Protein AF-A0A929K4F8-F1 (afdb_monomer_lite)

Secondary structure (DSSP, 8-state):
-HHHHHHHHHHH--SPEEEES---SHHHHHHHHHHTEEEEE--HHHHHH-THHHHHHHHHHHHHHHHTT-SSGGGGTTGGG--

Foldseek 3Di:
DQLVVLLVCQVVDPDAAEGEDDDQALVVVLSSQLSAHPHYDDDVNCVVVNPCSVVRNVVRVVVVCVVVVHPDSNVNHNNNVVD

Structure (mmCIF, N/CA/C/O backbone):
data_AF-A0A929K4F8-F1
#
_entry.id   AF-A0A929K4F8-F1
#
loop_
_atom_site.group_PDB
_atom_site.id
_atom_site.type_symbol
_atom_site.label_atom_id
_atom_site.label_alt_id
_atom_site.label_comp_id
_atom_site.label_asym_id
_atom_site.label_entity_id
_atom_site.label_seq_id
_atom_site.pdbx_PDB_ins_code
_atom_site.Cartn_x
_atom_site.Cartn_y
_atom_site.Cartn_z
_atom_site.occupancy
_atom_site.B_iso_or_equiv
_atom_site.auth_seq_id
_atom_site.auth_comp_id
_atom_site.auth_asym_id
_atom_site.auth_atom_id
_atom_site.pdbx_PDB_model_num
ATOM 1 N N . GLY A 1 1 ? -13.369 -0.248 -10.645 1.00 91.00 1 GLY A N 1
ATOM 2 C CA . GLY A 1 1 ? -12.004 -0.805 -10.762 1.00 91.00 1 GLY A CA 1
ATOM 3 C C . GLY A 1 1 ? -11.548 -1.371 -9.428 1.00 91.00 1 GLY A C 1
ATOM 4 O O . GLY A 1 1 ? -12.297 -1.250 -8.464 1.00 91.00 1 GLY A O 1
ATOM 5 N N . GLY A 1 2 ? -10.339 -1.941 -9.359 1.00 95.56 2 GLY A N 1
ATOM 6 C CA . GLY A 1 2 ? -9.851 -2.680 -8.180 1.00 95.56 2 GLY A CA 1
ATOM 7 C C . GLY A 1 2 ? -9.960 -1.921 -6.852 1.00 95.56 2 GLY A C 1
ATOM 8 O O . GLY A 1 2 ? -10.382 -2.492 -5.853 1.00 95.56 2 GLY A O 1
ATOM 9 N N . LYS A 1 3 ? -9.697 -0.608 -6.849 1.00 96.81 3 LYS A N 1
ATOM 10 C CA . LYS A 1 3 ? -9.815 0.263 -5.661 1.00 96.81 3 LYS A CA 1
ATOM 11 C C . LYS A 1 3 ? -11.227 0.255 -5.045 1.00 96.81 3 LYS A C 1
ATOM 13 O O . LYS A 1 3 ? -11.364 0.112 -3.834 1.00 96.81 3 LYS A O 1
ATOM 18 N N . LYS A 1 4 ? -12.279 0.315 -5.877 1.00 97.62 4 LYS A N 1
ATOM 19 C CA . LYS A 1 4 ? -13.681 0.205 -5.426 1.00 97.62 4 LYS A CA 1
ATOM 20 C C . LYS A 1 4 ? -13.974 -1.187 -4.862 1.00 97.62 4 LYS A C 1
ATOM 22 O O . LYS A 1 4 ? -14.609 -1.294 -3.825 1.00 97.62 4 LYS A O 1
ATOM 27 N N . THR A 1 5 ? -13.482 -2.238 -5.515 1.00 98.19 5 THR A N 1
ATOM 28 C CA . THR A 1 5 ? -13.662 -3.620 -5.045 1.00 98.19 5 THR A CA 1
ATOM 29 C C . THR A 1 5 ? -13.048 -3.826 -3.661 1.00 98.19 5 THR A C 1
ATOM 31 O O . THR A 1 5 ? -13.685 -4.427 -2.805 1.00 98.19 5 THR A O 1
ATOM 34 N N . VAL A 1 6 ? -11.852 -3.282 -3.410 1.00 98.44 6 VAL A N 1
ATOM 35 C CA . VAL A 1 6 ? -11.228 -3.310 -2.076 1.00 98.44 6 VAL A CA 1
ATOM 36 C C . VAL A 1 6 ? -12.081 -2.569 -1.048 1.00 98.44 6 VAL A C 1
ATOM 38 O O . VAL A 1 6 ? -12.300 -3.101 0.035 1.00 98.44 6 VAL A O 1
ATOM 41 N N . PHE A 1 7 ? -12.598 -1.386 -1.392 1.00 98.19 7 PHE A N 1
ATOM 42 C CA . PHE A 1 7 ? -13.493 -0.634 -0.513 1.00 98.19 7 PHE A CA 1
ATOM 43 C C . PHE A 1 7 ? -14.741 -1.445 -0.144 1.00 98.19 7 PHE A C 1
ATOM 45 O O . PHE A 1 7 ? -15.039 -1.607 1.035 1.00 98.19 7 PHE A O 1
ATOM 52 N N . ASP A 1 8 ? -15.442 -1.998 -1.134 1.00 98.19 8 ASP A N 1
ATOM 53 C CA . ASP A 1 8 ? -16.663 -2.773 -0.900 1.00 98.19 8 ASP A CA 1
ATOM 54 C C . ASP A 1 8 ? -16.376 -4.018 -0.035 1.00 98.19 8 ASP A C 1
ATOM 56 O O . ASP A 1 8 ? -17.068 -4.263 0.950 1.00 98.19 8 ASP A O 1
ATOM 60 N N . LEU A 1 9 ? -15.305 -4.764 -0.336 1.00 98.12 9 LEU A N 1
ATOM 61 C CA . LEU A 1 9 ? -14.946 -5.980 0.403 1.00 98.12 9 LEU A CA 1
ATOM 62 C C . LEU A 1 9 ? -14.467 -5.701 1.831 1.00 98.12 9 LEU A C 1
ATOM 64 O O . LEU A 1 9 ? -14.722 -6.513 2.715 1.00 98.12 9 LEU A O 1
ATOM 68 N N . TYR A 1 10 ? -13.810 -4.568 2.088 1.00 98.00 10 TYR A N 1
ATOM 69 C CA . TYR A 1 10 ? -13.368 -4.206 3.438 1.00 98.00 10 TYR A CA 1
ATOM 70 C C . TYR A 1 10 ? -14.542 -4.011 4.414 1.00 98.00 10 TYR A C 1
ATOM 72 O O . TYR A 1 10 ? -14.392 -4.238 5.614 1.00 98.00 10 TYR A O 1
ATOM 80 N N . LYS A 1 11 ? -15.724 -3.617 3.917 1.00 96.50 11 LYS A N 1
ATOM 81 C CA . LYS A 1 11 ? -16.932 -3.487 4.749 1.00 96.50 11 LYS A CA 1
ATOM 82 C C . LYS A 1 11 ? -17.470 -4.843 5.192 1.00 96.50 11 LYS A C 1
ATOM 84 O O . LYS A 1 11 ? -17.809 -5.019 6.363 1.00 96.50 11 LYS A O 1
ATOM 89 N N . GLU A 1 12 ? -17.505 -5.785 4.256 1.00 97.62 12 GLU A N 1
ATOM 90 C CA . GLU A 1 12 ? -18.127 -7.099 4.433 1.00 97.62 12 GLU A CA 1
ATOM 91 C C . GLU A 1 12 ? -17.203 -8.106 5.128 1.00 97.62 12 GLU A C 1
ATOM 93 O O . GLU A 1 12 ? -17.652 -8.972 5.877 1.00 97.62 12 GLU A O 1
ATOM 98 N N . LEU A 1 13 ? -15.893 -8.001 4.901 1.00 96.50 13 LEU A N 1
ATOM 99 C CA . LEU A 1 13 ? -14.922 -8.990 5.352 1.00 96.50 13 LEU A CA 1
ATOM 100 C C . LEU A 1 13 ? -14.190 -8.546 6.622 1.00 96.50 13 LEU A C 1
ATOM 102 O O . LEU A 1 13 ? -13.844 -7.382 6.803 1.00 96.50 13 LEU A O 1
ATOM 106 N N . LYS A 1 14 ? -13.898 -9.510 7.503 1.00 94.62 14 LYS A N 1
ATOM 107 C CA . LYS A 1 14 ? -13.079 -9.322 8.719 1.00 94.62 14 LYS A CA 1
ATOM 108 C C . LYS A 1 14 ? -11.690 -9.957 8.600 1.00 94.62 14 LYS A C 1
ATOM 110 O O . LYS A 1 14 ? -11.102 -10.364 9.596 1.00 94.62 14 LYS A O 1
ATOM 115 N N . ILE A 1 15 ? -11.180 -10.057 7.374 1.00 97.00 15 ILE A N 1
ATOM 116 C CA . ILE A 1 15 ? -9.864 -10.624 7.058 1.00 97.00 15 ILE A CA 1
ATOM 117 C C . ILE A 1 15 ? -8.989 -9.589 6.336 1.00 97.00 15 ILE A C 1
ATOM 119 O O . ILE A 1 15 ? -9.533 -8.710 5.663 1.00 97.00 15 ILE A O 1
ATOM 123 N N . PRO A 1 16 ? -7.648 -9.675 6.440 1.00 97.19 16 PRO A N 1
ATOM 124 C CA . PRO A 1 16 ? -6.751 -8.788 5.704 1.00 97.19 16 PRO A CA 1
ATOM 125 C C . PRO A 1 16 ? -6.942 -8.901 4.186 1.00 97.19 16 PRO A C 1
ATOM 127 O O . PRO A 1 16 ? -7.055 -10.002 3.649 1.00 97.19 16 PRO A O 1
ATOM 130 N N . ILE A 1 17 ? -6.921 -7.763 3.486 1.00 98.44 17 ILE A N 1
ATOM 131 C CA . ILE A 1 17 ? -7.044 -7.705 2.023 1.00 98.44 17 ILE A CA 1
ATOM 132 C C . ILE A 1 17 ? -5.667 -7.467 1.398 1.00 98.44 17 ILE A C 1
ATOM 134 O O . ILE A 1 17 ? -4.950 -6.540 1.784 1.00 98.44 17 ILE A O 1
ATOM 138 N N . ILE A 1 18 ? -5.318 -8.279 0.398 1.00 98.38 18 ILE A N 1
ATOM 139 C CA . ILE A 1 18 ? -4.126 -8.097 -0.439 1.00 98.38 18 ILE A CA 1
ATOM 140 C C . ILE A 1 18 ? -4.568 -7.476 -1.768 1.00 98.38 18 ILE A C 1
ATOM 142 O O . ILE A 1 18 ? -5.326 -8.093 -2.515 1.00 98.38 18 ILE A O 1
ATOM 146 N N . ALA A 1 19 ? -4.120 -6.257 -2.069 1.00 98.19 19 ALA A N 1
ATOM 147 C CA . ALA A 1 19 ? -4.418 -5.585 -3.330 1.00 98.19 19 ALA A CA 1
ATOM 148 C C . ALA A 1 19 ? -3.427 -5.985 -4.429 1.00 98.19 19 ALA A C 1
ATOM 150 O O . ALA A 1 19 ? -2.209 -5.938 -4.246 1.00 98.19 19 ALA A O 1
ATOM 151 N N . VAL A 1 20 ? -3.961 -6.333 -5.598 1.00 96.75 20 VAL A N 1
ATOM 152 C CA . VAL A 1 20 ? -3.188 -6.749 -6.772 1.00 96.75 20 VAL A CA 1
ATOM 153 C C . VAL A 1 20 ? -3.778 -6.084 -8.009 1.00 96.75 20 VAL A C 1
ATOM 155 O O . VAL A 1 20 ? -4.995 -6.066 -8.187 1.00 96.75 20 VAL A O 1
ATOM 158 N N . GLY A 1 21 ? -2.911 -5.563 -8.878 1.00 94.38 21 GLY A N 1
ATOM 159 C CA . GLY A 1 21 ? -3.299 -4.984 -10.165 1.00 94.38 21 GLY A CA 1
ATOM 160 C C . GLY A 1 21 ? -3.406 -3.457 -10.157 1.00 94.38 21 GLY A C 1
ATOM 161 O O . GLY A 1 21 ? -4.078 -2.850 -9.319 1.00 94.38 21 GLY A O 1
ATOM 162 N N . GLY A 1 22 ? -2.744 -2.832 -11.137 1.00 95.12 22 GLY A N 1
ATOM 163 C CA . GLY A 1 22 ? -2.746 -1.377 -11.314 1.00 95.12 22 GLY A CA 1
ATOM 164 C C . GLY A 1 22 ? -1.958 -0.615 -10.246 1.00 95.12 22 GLY A C 1
ATOM 165 O O . GLY A 1 22 ? -2.381 0.466 -9.856 1.00 95.12 22 GLY A O 1
ATOM 166 N N . ILE A 1 23 ? -0.857 -1.186 -9.745 1.00 97.94 23 ILE A N 1
ATOM 167 C CA . ILE A 1 23 ? 0.052 -0.528 -8.798 1.00 97.94 23 ILE A CA 1
ATOM 168 C C . ILE A 1 23 ? 1.338 -0.173 -9.542 1.00 97.94 23 ILE A C 1
ATOM 170 O O . ILE A 1 23 ? 2.153 -1.055 -9.809 1.00 97.94 23 ILE A O 1
ATOM 174 N N . PHE A 1 24 ? 1.484 1.108 -9.881 1.00 97.62 24 PHE A N 1
ATOM 175 C CA . PHE A 1 24 ? 2.652 1.666 -10.576 1.00 97.62 24 PHE A CA 1
ATOM 176 C C . PHE A 1 24 ? 3.326 2.782 -9.766 1.00 97.62 24 PHE A C 1
ATOM 178 O O . PH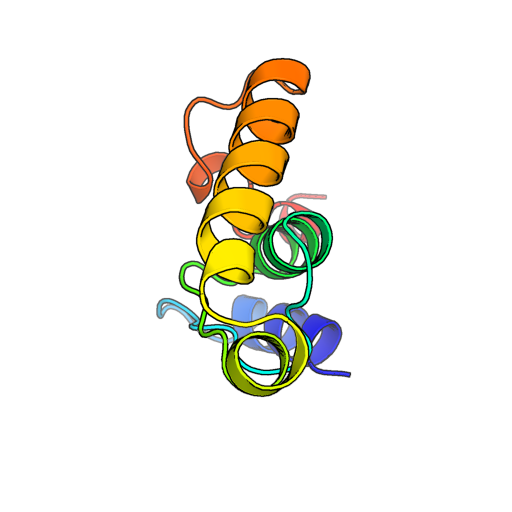E A 1 24 ? 4.337 3.334 -10.183 1.00 97.62 24 PHE A O 1
ATOM 185 N N . SER A 1 25 ? 2.773 3.121 -8.601 1.00 98.19 25 SER A N 1
ATOM 186 C CA . SER A 1 25 ? 3.257 4.200 -7.743 1.00 98.19 25 SER A CA 1
ATOM 187 C C . SER A 1 25 ? 2.924 3.940 -6.272 1.00 98.19 25 SER A C 1
ATOM 189 O O . SER A 1 25 ? 2.033 3.152 -5.936 1.00 98.19 25 SER A O 1
ATOM 191 N N . GLY A 1 26 ? 3.608 4.641 -5.372 1.00 98.19 26 GLY A N 1
ATOM 192 C CA . GLY A 1 26 ? 3.240 4.746 -3.965 1.00 98.19 26 GLY A CA 1
ATOM 193 C C . GLY A 1 26 ? 1.859 5.374 -3.781 1.00 98.19 26 GLY A C 1
ATOM 194 O O . GLY A 1 26 ? 1.127 4.963 -2.882 1.00 98.19 26 GLY A O 1
ATOM 195 N N . LYS A 1 27 ? 1.437 6.282 -4.673 1.00 98.25 27 LYS A N 1
ATOM 196 C CA . LYS A 1 27 ? 0.067 6.826 -4.681 1.00 98.25 27 LYS A CA 1
ATOM 197 C C . LYS A 1 27 ? -0.988 5.730 -4.846 1.00 98.25 27 LYS A C 1
ATOM 199 O O . LYS A 1 27 ? -1.981 5.737 -4.121 1.00 98.25 27 LYS A O 1
ATOM 204 N N . ASP A 1 28 ? -0.767 4.766 -5.740 1.00 98.25 28 ASP A N 1
ATOM 205 C CA . ASP A 1 28 ? -1.690 3.636 -5.905 1.00 98.25 28 ASP A CA 1
ATOM 206 C C . ASP A 1 28 ? -1.785 2.795 -4.633 1.00 98.25 28 ASP A C 1
ATOM 208 O O . ASP A 1 28 ? -2.887 2.429 -4.219 1.00 98.25 28 ASP A O 1
ATOM 212 N N . VAL A 1 29 ? -0.644 2.532 -3.987 1.00 98.38 29 VAL A N 1
ATOM 213 C CA . VAL A 1 29 ? -0.591 1.822 -2.703 1.00 98.38 29 VAL A CA 1
ATOM 214 C C . VAL A 1 29 ? -1.370 2.582 -1.628 1.00 98.38 29 VAL A C 1
ATOM 216 O O . VAL A 1 29 ? -2.176 1.978 -0.925 1.00 98.38 29 VAL A O 1
ATOM 219 N N . ILE A 1 30 ? -1.191 3.901 -1.528 1.00 98.44 30 ILE A N 1
ATOM 220 C CA . ILE A 1 30 ? -1.906 4.756 -0.568 1.00 98.44 30 ILE A CA 1
ATOM 221 C C . ILE A 1 30 ? -3.417 4.698 -0.808 1.00 98.44 30 ILE A C 1
ATOM 223 O O . ILE A 1 30 ? -4.182 4.538 0.141 1.00 98.44 30 ILE A O 1
ATOM 227 N N . GLU A 1 31 ? -3.871 4.790 -2.059 1.00 98.25 31 GLU A N 1
ATOM 228 C CA . GLU A 1 31 ? -5.297 4.699 -2.390 1.00 98.25 31 GLU A CA 1
ATOM 229 C C . GLU A 1 31 ? -5.879 3.320 -2.057 1.00 98.25 31 GLU A C 1
ATOM 231 O O . GLU A 1 31 ? -6.979 3.227 -1.508 1.00 98.25 31 GLU A O 1
ATOM 236 N N . TYR A 1 32 ? -5.151 2.238 -2.340 1.00 98.62 32 TYR A N 1
ATOM 237 C CA . TYR A 1 32 ? -5.571 0.896 -1.940 1.00 98.62 32 TYR A CA 1
ATOM 238 C C . TYR A 1 32 ? -5.597 0.727 -0.415 1.00 98.62 32 TYR A C 1
ATOM 240 O O . TYR A 1 32 ? -6.554 0.154 0.107 1.00 98.62 32 TYR A O 1
ATOM 248 N N . ALA A 1 33 ? -4.605 1.264 0.300 1.00 98.44 33 ALA A N 1
ATOM 249 C CA . ALA A 1 33 ? -4.547 1.226 1.758 1.00 98.44 33 ALA A CA 1
ATOM 250 C C . ALA A 1 33 ? -5.750 1.946 2.377 1.00 98.44 33 ALA A C 1
ATOM 252 O O . ALA A 1 33 ? -6.506 1.340 3.137 1.00 98.44 33 ALA A O 1
ATOM 253 N N . LYS A 1 34 ? -6.013 3.191 1.958 1.00 98.19 34 LYS A N 1
ATOM 254 C CA . LYS A 1 34 ? -7.174 3.977 2.410 1.00 98.19 34 LYS A CA 1
ATOM 255 C C . LYS A 1 34 ? -8.498 3.252 2.201 1.00 98.19 34 LYS A C 1
ATOM 257 O O . LYS A 1 34 ? -9.387 3.363 3.042 1.00 98.19 34 LYS A O 1
ATOM 262 N N . ASN A 1 35 ? -8.613 2.487 1.116 1.00 98.31 35 ASN A N 1
ATOM 263 C CA . ASN A 1 35 ? -9.799 1.688 0.820 1.00 98.31 35 ASN A CA 1
ATOM 264 C C . ASN A 1 35 ? -9.890 0.378 1.620 1.00 98.31 35 ASN A C 1
ATOM 266 O O . ASN A 1 35 ? -10.985 -0.169 1.707 1.00 98.31 35 ASN A O 1
ATOM 270 N N . GLY A 1 36 ? -8.800 -0.109 2.223 1.00 98.12 36 GLY A N 1
ATOM 271 C CA . GLY A 1 36 ? -8.822 -1.267 3.126 1.00 98.12 36 GLY A CA 1
ATOM 272 C C . GLY A 1 36 ? -7.749 -2.334 2.892 1.00 98.12 36 GLY A C 1
ATOM 273 O O . GLY A 1 36 ? -7.682 -3.295 3.656 1.00 98.12 36 GLY A O 1
ATOM 274 N N . ALA A 1 37 ? -6.903 -2.207 1.867 1.00 98.56 37 ALA A N 1
ATOM 275 C CA . ALA A 1 37 ? -5.839 -3.181 1.630 1.00 98.56 37 ALA A CA 1
ATOM 276 C C . ALA A 1 37 ? -4.717 -3.055 2.670 1.00 98.56 37 ALA A C 1
ATOM 278 O O . ALA A 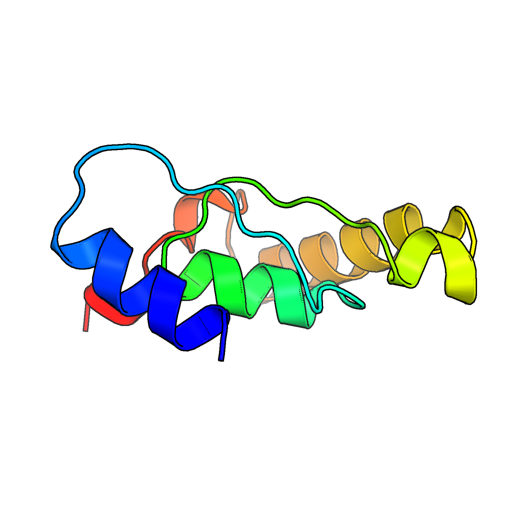1 37 ? -4.269 -1.956 2.984 1.00 98.56 37 ALA A O 1
ATOM 279 N N . SER A 1 38 ? -4.233 -4.186 3.181 1.00 97.88 38 SER A N 1
ATOM 280 C CA . SER A 1 38 ? -3.124 -4.245 4.146 1.00 97.88 38 SER A CA 1
ATOM 281 C C . SER A 1 38 ? -1.804 -4.688 3.511 1.00 97.88 38 SER A C 1
ATOM 283 O O . SER A 1 38 ? -0.741 -4.453 4.078 1.00 97.88 38 SER A O 1
ATOM 285 N N . LEU A 1 39 ? -1.864 -5.334 2.343 1.00 97.81 39 LEU A N 1
ATOM 286 C CA . LEU A 1 39 ? -0.716 -5.841 1.590 1.00 97.81 39 LEU A CA 1
ATOM 287 C C . LEU A 1 39 ? -0.916 -5.593 0.092 1.00 97.81 39 LEU A C 1
ATOM 289 O O . LEU A 1 39 ? -2.042 -5.390 -0.364 1.00 97.81 39 LEU A O 1
ATOM 293 N N . PHE A 1 40 ? 0.176 -5.632 -0.675 1.00 97.94 40 PHE A N 1
ATOM 294 C CA . PHE A 1 40 ? 0.196 -5.209 -2.077 1.00 97.94 40 PHE A CA 1
ATOM 295 C C . PHE A 1 40 ? 1.084 -6.131 -2.913 1.00 97.94 40 PHE A C 1
ATOM 297 O O . PHE A 1 40 ? 2.136 -6.563 -2.444 1.00 97.94 40 PHE A O 1
ATOM 304 N N . GLN A 1 41 ? 0.689 -6.398 -4.158 1.00 98.00 41 GLN A N 1
ATOM 305 C CA . GLN A 1 41 ? 1.517 -7.108 -5.136 1.00 98.00 41 GLN A CA 1
ATOM 306 C C . GLN A 1 41 ? 1.726 -6.263 -6.392 1.00 98.00 41 GLN A C 1
ATOM 308 O O . GLN A 1 41 ? 0.796 -5.639 -6.908 1.00 98.00 41 GLN A O 1
ATOM 313 N N . VAL A 1 42 ? 2.955 -6.291 -6.905 1.00 98.00 42 VAL A N 1
ATOM 314 C CA . VAL A 1 42 ? 3.374 -5.562 -8.104 1.00 98.00 42 VAL A CA 1
ATOM 315 C C . VAL A 1 42 ? 3.792 -6.580 -9.161 1.00 98.00 42 VAL A C 1
ATOM 317 O O . VAL A 1 42 ? 4.675 -7.395 -8.919 1.00 98.00 42 VAL A O 1
ATOM 320 N N . GLY A 1 43 ? 3.120 -6.551 -10.314 1.00 96.81 43 GLY A N 1
ATOM 321 C CA . GLY A 1 43 ? 3.347 -7.483 -11.424 1.00 96.81 43 GLY A CA 1
ATOM 322 C C . GLY A 1 43 ? 3.687 -6.744 -12.712 1.00 96.81 43 GLY A C 1
ATOM 323 O O . GLY A 1 43 ? 4.847 -6.655 -13.092 1.00 96.81 43 GLY A O 1
ATOM 324 N N . SER A 1 44 ? 2.683 -6.152 -13.366 1.00 96.88 44 SER A N 1
ATOM 325 C CA . SER A 1 44 ? 2.871 -5.446 -14.644 1.00 96.88 44 SER A CA 1
ATOM 326 C C . SER A 1 44 ? 3.920 -4.335 -14.574 1.00 96.88 44 SER A C 1
ATOM 328 O O . SER A 1 44 ? 4.732 -4.226 -15.485 1.00 96.88 44 SER A O 1
ATOM 330 N N . ALA A 1 45 ? 3.957 -3.572 -13.478 1.00 97.38 45 ALA A N 1
ATOM 331 C CA . ALA A 1 45 ? 4.942 -2.509 -13.307 1.00 97.38 45 ALA A CA 1
ATOM 332 C C . ALA A 1 45 ? 6.380 -3.038 -13.157 1.00 97.38 45 ALA A C 1
ATOM 334 O O . ALA A 1 45 ? 7.308 -2.380 -13.600 1.00 97.38 45 ALA A O 1
ATOM 335 N N . LEU A 1 46 ? 6.582 -4.244 -12.607 1.00 97.56 46 LEU A N 1
ATOM 336 C CA . LEU A 1 46 ? 7.907 -4.880 -12.599 1.00 97.56 46 LEU A CA 1
ATOM 337 C C . LEU A 1 46 ? 8.374 -5.193 -14.025 1.00 97.56 46 LEU A C 1
ATOM 339 O O . LEU A 1 46 ? 9.548 -5.029 -14.339 1.00 97.56 46 LEU A O 1
ATOM 343 N N . VAL A 1 47 ? 7.460 -5.654 -14.881 1.00 97.56 47 VAL A N 1
ATOM 344 C CA . VAL A 1 47 ? 7.776 -5.984 -16.276 1.00 97.56 47 VAL A CA 1
ATOM 345 C C . VAL A 1 47 ? 8.080 -4.723 -17.088 1.00 97.56 47 VAL A C 1
ATOM 347 O O . VAL A 1 47 ? 8.982 -4.758 -17.919 1.00 97.56 47 VAL A O 1
ATOM 350 N N . SER A 1 48 ? 7.358 -3.620 -16.857 1.00 96.44 48 SER A N 1
ATOM 351 C CA . SER A 1 48 ? 7.528 -2.381 -17.630 1.00 96.44 48 SER A CA 1
ATOM 352 C C . SER A 1 48 ? 8.629 -1.454 -17.108 1.00 96.44 48 SER A C 1
ATOM 354 O O . SER A 1 48 ? 9.370 -0.903 -17.911 1.00 96.44 48 SER A O 1
ATOM 356 N N . GLU A 1 49 ? 8.750 -1.285 -15.789 1.00 94.38 49 GLU A N 1
ATOM 357 C CA . GLU A 1 49 ? 9.669 -0.326 -15.142 1.00 94.38 49 GLU A CA 1
ATOM 358 C C . GLU A 1 49 ? 10.926 -1.004 -14.563 1.00 94.38 49 GLU A C 1
ATOM 360 O O . GLU A 1 49 ? 11.843 -0.345 -14.072 1.00 94.38 49 GLU A O 1
ATOM 365 N N . GLY A 1 50 ? 10.978 -2.339 -14.579 1.00 97.19 50 GLY A N 1
ATOM 366 C CA . GLY A 1 50 ? 12.050 -3.108 -13.955 1.00 97.19 50 GLY A CA 1
ATOM 367 C C . GLY A 1 50 ? 11.992 -3.093 -12.424 1.00 97.19 50 GLY A C 1
ATOM 368 O O . GLY A 1 50 ? 11.005 -2.708 -11.798 1.00 97.19 50 GLY A O 1
ATOM 369 N N . HIS A 1 51 ? 13.076 -3.547 -11.791 1.00 96.94 51 HIS A N 1
ATOM 370 C CA . HIS A 1 51 ? 13.143 -3.719 -10.333 1.00 96.94 51 HIS A CA 1
ATOM 371 C C . HIS A 1 51 ? 13.091 -2.392 -9.552 1.00 96.94 51 HIS A C 1
ATOM 373 O O . HIS A 1 51 ? 12.724 -2.390 -8.374 1.00 96.94 51 HIS A O 1
ATOM 379 N N . GLU A 1 52 ? 13.397 -1.263 -10.196 1.00 97.50 52 GLU A N 1
ATOM 380 C CA . GLU A 1 52 ? 13.371 0.062 -9.565 1.00 97.50 52 GLU A CA 1
ATOM 381 C C . GLU A 1 52 ? 11.965 0.516 -9.162 1.00 97.50 52 GLU A C 1
ATOM 383 O O . GLU A 1 52 ? 11.812 1.371 -8.291 1.00 97.50 52 GLU A O 1
ATOM 388 N N . ILE A 1 53 ? 10.909 -0.118 -9.679 1.00 98.00 53 ILE A N 1
ATOM 389 C CA . ILE A 1 53 ? 9.545 0.151 -9.216 1.00 98.00 53 ILE A CA 1
ATOM 390 C C . ILE A 1 53 ? 9.408 0.008 -7.693 1.00 98.00 53 ILE A C 1
ATOM 392 O O . ILE A 1 53 ? 8.715 0.789 -7.038 1.00 98.00 53 ILE A O 1
ATOM 396 N N . TYR A 1 54 ? 10.117 -0.952 -7.094 1.00 97.69 54 TYR A N 1
ATOM 397 C CA . TYR A 1 54 ? 10.064 -1.176 -5.654 1.00 97.69 54 TYR A CA 1
ATOM 398 C C . TYR A 1 54 ? 10.747 -0.058 -4.866 1.00 97.69 54 TYR A C 1
ATOM 400 O O . TYR A 1 54 ? 10.277 0.293 -3.782 1.00 97.69 54 TYR A O 1
ATOM 408 N N . SER A 1 55 ? 11.866 0.483 -5.359 1.00 97.94 55 SER A N 1
ATOM 409 C CA . SER A 1 55 ? 12.575 1.586 -4.700 1.00 97.94 55 SER A CA 1
ATOM 410 C C . SER A 1 55 ? 11.742 2.871 -4.781 1.00 97.94 55 SER A C 1
ATOM 412 O O . SER A 1 55 ? 11.541 3.521 -3.751 1.00 97.94 55 SER A O 1
ATOM 414 N N . THR A 1 56 ? 11.143 3.145 -5.944 1.00 98.06 56 THR A N 1
ATOM 415 C CA . THR A 1 56 ? 10.211 4.258 -6.185 1.00 98.06 56 THR A CA 1
ATOM 416 C C . THR A 1 56 ? 8.994 4.204 -5.263 1.00 98.06 56 THR A C 1
ATOM 418 O O . THR A 1 56 ? 8.774 5.135 -4.488 1.00 98.06 56 THR A O 1
ATOM 421 N N . ILE A 1 57 ? 8.255 3.086 -5.242 1.00 98.31 57 ILE A N 1
ATOM 422 C CA . ILE A 1 57 ? 7.069 2.923 -4.383 1.00 98.31 57 ILE A CA 1
ATOM 423 C C . ILE A 1 57 ? 7.426 3.125 -2.904 1.00 98.31 57 ILE A C 1
ATOM 425 O O . ILE A 1 57 ? 6.719 3.832 -2.183 1.00 98.31 57 ILE A O 1
ATOM 429 N N . LYS A 1 58 ? 8.535 2.533 -2.435 1.00 97.75 58 LYS A N 1
ATOM 430 C CA . LYS A 1 58 ? 8.989 2.681 -1.041 1.00 97.75 58 LYS A CA 1
ATOM 431 C C . LYS A 1 58 ? 9.316 4.131 -0.689 1.00 97.75 58 LYS A C 1
ATOM 433 O O . LYS A 1 58 ? 8.986 4.568 0.414 1.00 97.75 58 LYS A O 1
ATOM 438 N N . LYS A 1 59 ? 9.975 4.860 -1.5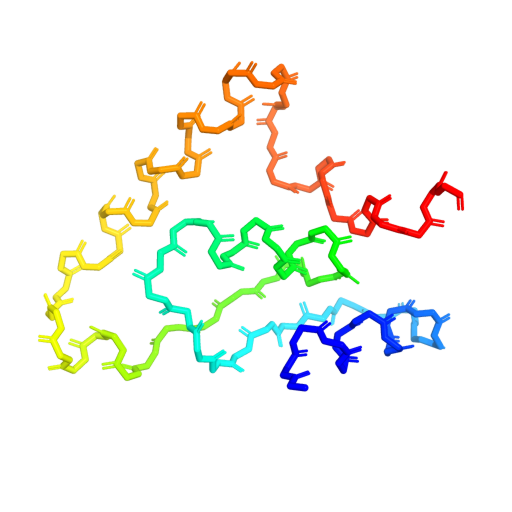94 1.00 98.38 59 LYS A N 1
ATOM 439 C CA . LYS A 1 59 ? 10.331 6.269 -1.394 1.00 98.38 59 LYS A CA 1
ATOM 440 C C . LYS A 1 59 ? 9.075 7.131 -1.270 1.00 98.38 59 LYS A C 1
ATOM 442 O O . LYS A 1 59 ? 8.918 7.805 -0.257 1.00 98.38 59 LYS A O 1
ATOM 447 N N . GLU A 1 60 ? 8.166 7.034 -2.236 1.00 98.38 60 GLU A N 1
ATOM 448 C CA . GLU A 1 60 ? 6.917 7.807 -2.254 1.00 98.38 60 GLU A CA 1
ATOM 449 C C . GLU A 1 60 ? 6.046 7.526 -1.021 1.00 98.38 60 GLU A C 1
ATOM 451 O O . GLU A 1 60 ? 5.505 8.445 -0.408 1.00 98.38 60 GLU A O 1
ATOM 456 N N . LEU A 1 61 ? 5.952 6.257 -0.603 1.00 97.69 61 LEU A N 1
ATOM 457 C CA . LEU A 1 61 ? 5.250 5.879 0.625 1.00 97.69 61 LEU A CA 1
ATOM 458 C C . LEU A 1 61 ? 5.877 6.519 1.860 1.00 97.69 61 LEU A C 1
ATOM 460 O O . LEU A 1 61 ? 5.161 7.061 2.700 1.00 97.69 61 LEU A O 1
ATOM 464 N N . LYS A 1 62 ? 7.206 6.465 1.986 1.00 97.94 62 LYS A N 1
ATOM 465 C CA . LYS A 1 62 ? 7.911 7.060 3.125 1.00 97.94 62 LYS A CA 1
ATOM 466 C C . LYS A 1 62 ? 7.681 8.569 3.185 1.00 97.94 62 LYS A C 1
ATOM 468 O O . LYS A 1 62 ? 7.384 9.088 4.257 1.00 97.94 62 LYS A O 1
ATOM 473 N N . GLU A 1 63 ? 7.794 9.252 2.050 1.00 98.44 63 GLU A N 1
ATOM 474 C CA . GLU A 1 63 ? 7.553 10.693 1.939 1.00 98.44 63 GLU A CA 1
ATOM 475 C C . GLU A 1 63 ? 6.119 11.050 2.339 1.00 98.44 63 GLU A C 1
ATOM 477 O O . GLU A 1 63 ? 5.919 11.934 3.172 1.00 98.44 63 GLU A O 1
ATOM 482 N N . TYR A 1 64 ? 5.128 10.310 1.835 1.00 98.50 64 TYR A N 1
ATOM 483 C CA . TYR A 1 64 ? 3.728 10.512 2.198 1.00 98.50 64 TYR A CA 1
ATOM 484 C C . TYR A 1 64 ? 3.475 10.308 3.697 1.00 98.50 64 TYR A C 1
ATOM 486 O O . TYR A 1 64 ? 2.826 11.144 4.327 1.00 98.50 64 TYR A O 1
ATOM 494 N N . LEU A 1 65 ? 3.974 9.214 4.282 1.00 97.94 65 LEU A N 1
ATOM 495 C CA . LEU A 1 65 ? 3.749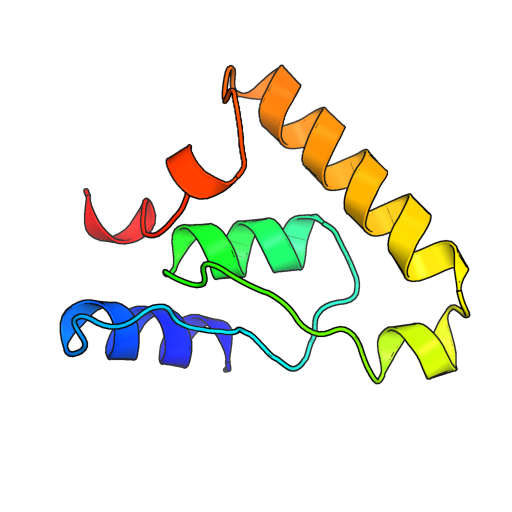 8.909 5.697 1.00 97.94 65 LEU A CA 1
ATOM 496 C C . LEU A 1 65 ? 4.357 9.988 6.600 1.00 97.94 65 LEU A C 1
ATOM 498 O O . LEU A 1 65 ? 3.675 10.478 7.496 1.00 97.94 65 LEU A O 1
ATOM 502 N N . VAL A 1 66 ? 5.591 10.421 6.315 1.00 98.25 66 VAL A N 1
ATOM 503 C CA . VAL A 1 66 ? 6.256 11.505 7.057 1.00 98.25 66 VAL A CA 1
ATOM 504 C C . VAL A 1 66 ? 5.487 12.817 6.918 1.00 98.25 66 VAL A C 1
ATOM 506 O O . VAL A 1 66 ? 5.207 13.464 7.924 1.00 98.25 66 VAL A O 1
ATOM 509 N N . ALA A 1 67 ? 5.097 13.189 5.696 1.00 98.31 67 ALA A N 1
ATOM 510 C CA . ALA A 1 67 ? 4.377 14.435 5.438 1.00 98.31 67 ALA A CA 1
ATOM 511 C C . ALA A 1 67 ? 3.004 14.501 6.130 1.00 98.31 67 ALA A C 1
ATOM 513 O O . ALA A 1 67 ? 2.527 15.591 6.431 1.0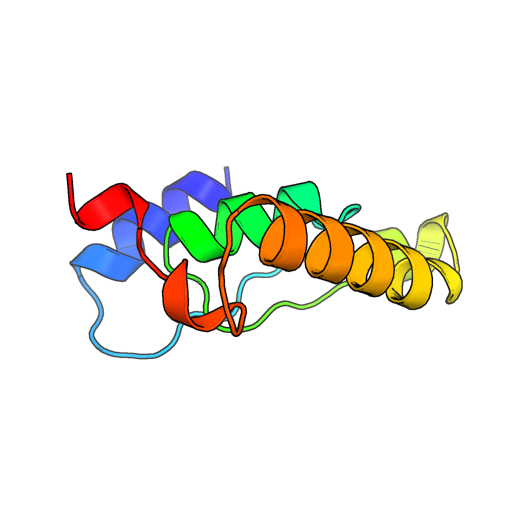0 98.31 67 ALA A O 1
ATOM 514 N N . ASN A 1 68 ? 2.377 13.352 6.401 1.00 97.75 68 ASN A N 1
ATOM 515 C CA . ASN A 1 68 ? 1.062 13.261 7.043 1.00 97.75 68 ASN A CA 1
ATOM 516 C C . ASN A 1 68 ? 1.133 12.826 8.520 1.00 97.75 68 ASN A C 1
ATOM 518 O O . ASN A 1 68 ? 0.099 12.587 9.137 1.00 97.75 68 ASN A O 1
ATOM 522 N N . GLY A 1 69 ? 2.333 12.719 9.102 1.00 97.69 69 GLY A N 1
ATOM 523 C CA . GLY A 1 69 ? 2.509 12.359 10.513 1.00 97.69 69 GLY A CA 1
ATOM 524 C C . GLY A 1 69 ? 2.137 10.911 10.858 1.00 97.69 69 GLY A C 1
ATOM 525 O O . GLY A 1 69 ? 1.878 10.615 12.024 1.00 97.69 69 GLY A O 1
ATOM 526 N N . HIS A 1 70 ? 2.118 10.011 9.873 1.00 97.69 70 HIS A N 1
ATOM 527 C CA . HIS A 1 70 ? 1.824 8.595 10.079 1.00 97.69 70 HIS A CA 1
ATOM 528 C C . HIS A 1 70 ? 3.087 7.796 10.400 1.00 97.69 70 HIS A C 1
ATOM 530 O O . HIS A 1 70 ? 4.109 7.928 9.723 1.00 97.69 70 HIS A O 1
ATOM 536 N N . LYS A 1 71 ? 3.020 6.898 11.391 1.00 96.25 71 LYS A N 1
ATOM 537 C CA . LYS A 1 71 ? 4.180 6.062 11.767 1.00 96.25 71 LYS A CA 1
ATOM 538 C C . LYS A 1 71 ? 4.400 4.898 10.810 1.00 96.25 71 LYS A C 1
ATOM 540 O O . LYS A 1 71 ? 5.526 4.441 10.628 1.00 96.25 71 LYS A O 1
ATOM 545 N N . ASN A 1 72 ? 3.319 4.368 10.250 1.00 96.44 72 ASN A N 1
ATOM 546 C CA . ASN A 1 72 ? 3.342 3.238 9.333 1.00 96.44 72 ASN A CA 1
ATOM 547 C C . ASN A 1 72 ? 2.084 3.231 8.457 1.00 96.44 72 ASN A C 1
ATOM 549 O O . ASN A 1 72 ? 1.094 3.897 8.753 1.00 96.44 72 ASN A O 1
ATOM 553 N N . ILE A 1 73 ? 2.121 2.436 7.387 1.00 96.06 73 ILE A N 1
ATOM 554 C CA . ILE A 1 73 ? 1.008 2.305 6.438 1.00 96.06 73 ILE A CA 1
ATOM 555 C C . ILE A 1 73 ? -0.280 1.761 7.079 1.00 96.06 73 ILE A C 1
ATOM 557 O O . ILE A 1 73 ? -1.368 2.060 6.600 1.00 96.06 73 ILE A O 1
ATOM 561 N N . GLY A 1 74 ? -0.183 1.011 8.180 1.00 96.94 74 GLY A N 1
ATOM 562 C CA . GLY A 1 74 ? -1.334 0.466 8.901 1.00 96.94 74 GLY A CA 1
ATOM 563 C C . GLY A 1 74 ? -2.287 1.544 9.420 1.00 96.94 74 GLY A C 1
ATOM 564 O O . GLY A 1 74 ? -3.495 1.331 9.440 1.00 96.94 74 GLY A O 1
ATOM 565 N N . GLU A 1 75 ? -1.776 2.730 9.760 1.00 97.62 75 GLU A N 1
ATOM 566 C CA . GLU A 1 75 ? -2.593 3.842 10.268 1.00 97.62 75 GLU A CA 1
ATOM 567 C C . GLU A 1 75 ? -3.570 4.395 9.218 1.00 97.62 75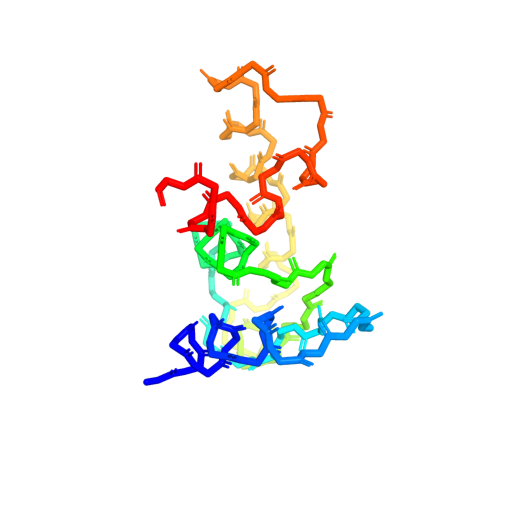 GLU A C 1
ATOM 569 O O . GLU A 1 75 ? -4.638 4.911 9.561 1.00 97.62 75 GLU A O 1
ATOM 574 N N . ILE A 1 76 ? -3.250 4.235 7.930 1.00 97.62 76 ILE A N 1
ATOM 575 C CA . ILE A 1 76 ? -4.121 4.651 6.826 1.00 97.62 76 ILE A CA 1
ATOM 576 C C . ILE A 1 76 ? -4.983 3.510 6.278 1.00 97.62 76 ILE A C 1
ATOM 578 O O . ILE A 1 76 ? -5.842 3.760 5.434 1.00 97.62 76 ILE A O 1
ATOM 582 N N . VAL A 1 77 ? -4.814 2.271 6.757 1.00 98.12 77 VAL A N 1
ATOM 583 C CA . VAL A 1 77 ? -5.645 1.147 6.304 1.00 98.12 77 VAL A CA 1
ATOM 584 C C . VAL A 1 77 ? -7.102 1.403 6.683 1.00 98.12 77 VAL A C 1
ATOM 586 O O . VAL A 1 77 ? -7.429 1.671 7.842 1.00 98.12 77 VAL A O 1
ATOM 589 N N . GLY A 1 78 ? -7.977 1.372 5.679 1.00 97.94 78 GLY A N 1
ATOM 590 C CA . GLY A 1 78 ? -9.414 1.578 5.846 1.00 97.94 78 GLY A CA 1
ATOM 591 C C . GLY A 1 78 ? -9.818 2.998 6.260 1.00 97.94 78 GLY A C 1
ATOM 592 O O . GLY A 1 78 ? -10.937 3.189 6.733 1.00 97.94 78 GLY A O 1
ATOM 593 N N . GLU A 1 79 ? -8.944 4.002 6.105 1.00 97.56 79 GLU A N 1
ATOM 594 C CA . GLU A 1 79 ? -9.242 5.406 6.436 1.00 97.56 79 GLU A CA 1
ATOM 595 C C . GLU A 1 79 ? -10.528 5.920 5.770 1.00 97.56 79 GLU A C 1
ATOM 597 O O . GLU A 1 79 ? -11.293 6.654 6.394 1.00 97.56 79 GLU A O 1
ATOM 602 N N . ALA A 1 80 ? -10.815 5.482 4.541 1.00 97.12 80 ALA A N 1
ATOM 603 C CA . ALA A 1 80 ? -12.008 5.883 3.800 1.00 97.12 80 ALA A CA 1
ATOM 604 C C . ALA A 1 80 ? -13.331 5.409 4.437 1.00 97.12 80 ALA A C 1
ATOM 606 O O . ALA A 1 80 ? -14.386 5.921 4.077 1.00 97.12 80 ALA A O 1
ATOM 607 N N . HIS A 1 81 ? -13.285 4.456 5.375 1.00 96.00 81 HIS A N 1
ATOM 608 C CA . HIS A 1 81 ? -14.457 3.917 6.081 1.00 96.00 81 HIS A CA 1
ATOM 609 C C . HIS A 1 81 ? -14.703 4.563 7.446 1.00 96.00 81 HIS A C 1
ATOM 611 O O . HIS A 1 81 ? -15.708 4.265 8.080 1.00 96.00 81 HIS A O 1
ATOM 617 N N . ARG A 1 82 ? -13.780 5.408 7.926 1.00 90.38 82 ARG A N 1
ATOM 618 C CA . ARG A 1 82 ? -13.879 6.089 9.232 1.00 90.38 82 ARG A CA 1
ATOM 619 C C . ARG A 1 82 ? -14.575 7.452 9.160 1.00 90.38 82 ARG A C 1
ATOM 621 O O . ARG A 1 82 ? -14.593 8.166 10.159 1.00 90.38 82 ARG A O 1
ATOM 628 N N . ARG A 1 83 ? -15.069 7.828 7.982 1.00 58.16 83 ARG A N 1
ATOM 629 C CA . ARG A 1 83 ? -15.759 9.094 7.722 1.00 58.16 83 ARG A CA 1
ATOM 630 C C . ARG A 1 83 ? -17.262 8.899 7.678 1.00 58.16 83 ARG A C 1
ATOM 632 O O . ARG A 1 83 ? -17.686 7.832 7.183 1.00 58.16 83 ARG A O 1
#

pLDDT: mean 96.91, std 4.51, range [58.16, 98.62]

Radius of gyration: 12.61 Å; chains: 1; bounding box: 32×25×29 Å

Sequence (83 aa):
GGKKTVFDLYKELKIPIIAVGGIFSGKDVIEYAKNGASLFQVGSALVSEGHEIYSTIKKELKEYLVANGHKNIGEIVGEAHRR

=== Feature glossary ===
Annotated list of the representations used here:

Nearest PDB structures. The Foldseek neighbor list gives the closest experimentally determined structures in the PDB, ranked by structural alignment. TM-score near 1 means near-identical fold; near 0.3 means only rough topology match. This is how one finds what a novel AlphaFold prediction most resembles in the solved-structure universe.

Foldseek 3Di. Foldseek's 3Di representation compresses backbone geometry into a per-residue letter drawn from a learned twenty-state alphabet. It captures the tertiary interaction pattern around each residue — which residues are packed against it in space, regardless of where they are in sequence.

Radius of gyration, Cα contacts, bounding box. Radius of gyration (Rg) is the root-mean-square distance of Cα atoms from their centroid — a single number for overall size and compactness. A globular domain of N residues has Rg ≈ 2.2·N^0.38 Å; an extended or disordered chain has a much larger Rg. The Cα contact count is the number of residue pairs whose Cα atoms are within 8 Å and are more than four positions apart in sequence — a standard proxy for tertiary packing density. The bounding box is the smallest axis-aligned box enclosing all Cα atoms.

InterPro / GO / CATH / organism. The annotation block draws on four external resources. InterPro: which protein families and domains the sequence belongs to. GO: standardized terms for what the protein does, what process it participates in, and where in the cell it acts. CATH: which structural fold it has in the CATH hierarchy. Organism: the species of origin.

mmCIF coordinates. The mmCIF block holds the 3D Cartesian coordinates of each backbone atom (N, Cα, C, O) in ångströms. mmCIF is the PDB's canonical archive format — a tagged-loop text representation of the atomic model.

pLDDT. pLDDT is the predicted lDDT-Cα score: AlphaFold's confidence that the local environment of each residue (all inter-atomic distances within 15 Å) is correctly placed. It is a per-residue number between 0 and 100, with higher meaning more reliable.

Backbone torsions (φ/ψ). φ (phi) and ψ (psi) are the two rotatable backbone dihedrals per residue: φ is the C(i-1)–N–Cα–C torsion, ψ is the N–Cα–C–N(i+1) torsion, both in degrees on (−180°, 180°]. α-helical residues cluster near (−60°, −45°); β-strand residues near (−120°, +130°). A Ramachandran plot is simply a scatter of (φ, ψ) for every residue.

B-factor. For experimental (PDB) structures, the B-factor (temperature factor) quantifies the positional spread of each atom in the crystal — a combination of thermal vibration and static disorder — in units of Å². High B-factors mark flexible loops or poorly resolved regions; low B-factors mark the rigid, well-ordered core.

Secondary structure (3-state, P-SEA). SS3 is a coarse helix/strand/coil call (letters a/b/c) made by the P-SEA algorithm from inter-Cα distances and dihedrals. It is less detailed than DSSP but needs only Cα positions.

Predicted aligned error. Predicted aligned error is AlphaFold's pairwise confidence. Unlike pLDDT (per-residue), PAE is per-residue-pair and captures whether two parts of the structure are correctly placed relative to each other. Units are ångströms of expected positional error.

Solvent-accessible surface area. Solvent-accessible surface area (SASA) is the area in Å² traced out by the centre of a 1.4 Å probe sphere (a water molecule) rolled over the protein's van der Waals surface (Shrake–Rupley / Lee–Richards construction). Buried residues have near-zero SASA; fully exposed residues can exceed 200 Å². The total SASA scales roughly with the number of surface residues.

Secondary structure (8-state, DSSP). The SS8 string is DSSP's per-residue secondary-structure call. α-helix (H) means an i→i+4 H-bond ladder; β-strand (E) means the residue participates in a β-sheet; 3₁₀ (G) and π (I) are tighter and wider helices; T/S are turns/bends; '-' is loop.

Rendered structure images. Structure images are PyMOL renders from six orthogonal camera directions. Cartoon representation draws helices as coils and strands as arrows; sticks shows the backbone as bonds; surface shows the solvent-excluded envelope. Rainbow coloring maps sequence position to hue (blue→red, N→C); chain coloring assigns a distinct color per polypeptide.

Sequence. The amino-acid sequence is the protein's primary structure: the linear order of residues from the N-terminus to the C-terminus, written in one-letter code. Everything else here — the 3D coordinates, the secondary structure, the domain annotations — is ultimately a consequence of this string.

Contact-map, Ramachandran, and PAE plots. Three diagnostic plots accompany the record. The Cα contact map visualizes the tertiary structure as a 2D adjacency matrix (8 Å cutoff, sequence-local contacts suppressed). The Ramachandran plot shows the distribution of backbone (φ, ψ) torsions, with points in the α and β basins reflecting secondary structure content. The PAE plot shows AlphaFold's inter-residue confidence as a color matrix.